Protein AF-A0A3B8XZY4-F1 (afdb_monomer)

Secondary structure (DSSP, 8-state):
-TTEEEEE-TTS-EEEEEE-HHHHHHHHHHHHHHHHHTS-SS-TTTTSTTHHHHHHHHHHHHHHS------HHHHHHHHHTT-

Sequence (83 aa):
MKGIQYIIDETGKKTAVVIDLKEWGQLWDEFYQNLLDRSPTNEDWIHRSPFREKLDQALAWNANNPAHLSDLESLESKLENHE

Mean predicted aligned error: 13.78 Å

pLDDT: mean 83.33, std 10.46, range [50.78, 96.19]

Foldseek 3Di:
DPQKDFDADPVRHTDDIGGDCVVCVVVVVVVVVVVVVPPPPDVVVCVDPPNVVVVVVVVVVCVVVPDDPDDPVNVVVVVVVVD

Radius of gyration: 23.43 Å; Cα contacts (8 Å, |Δi|>4): 37; chains: 1; bounding box: 37×46×54 Å

Structure (mmCIF, N/CA/C/O backbone):
data_AF-A0A3B8XZY4-F1
#
_entry.id   AF-A0A3B8XZY4-F1
#
loop_
_atom_site.group_PDB
_atom_site.id
_atom_site.type_symbol
_atom_site.label_atom_id
_atom_site.label_alt_id
_atom_site.label_comp_id
_atom_site.label_asym_id
_atom_site.label_entity_id
_atom_site.label_seq_id
_atom_site.pdbx_PDB_ins_code
_atom_site.Cartn_x
_atom_site.Cartn_y
_atom_site.Cartn_z
_atom_site.occupancy
_atom_site.B_iso_or_equiv
_atom_site.auth_seq_id
_atom_site.auth_comp_id
_atom_site.auth_asym_id
_atom_site.auth_atom_id
_atom_site.pdbx_PDB_model_num
ATOM 1 N N . MET A 1 1 ? -11.576 -1.863 22.186 1.00 61.44 1 MET A N 1
ATOM 2 C CA . MET A 1 1 ? -12.039 -1.454 20.843 1.00 61.44 1 MET A CA 1
ATOM 3 C C . MET A 1 1 ? -12.451 -2.711 20.108 1.00 61.44 1 MET A C 1
ATOM 5 O O . MET A 1 1 ? -11.687 -3.667 20.129 1.00 61.44 1 MET A O 1
ATOM 9 N N . LYS A 1 2 ? -13.670 -2.756 19.571 1.00 81.56 2 LYS A N 1
ATOM 10 C CA . LYS A 1 2 ? -14.139 -3.906 18.792 1.00 81.56 2 LYS A CA 1
ATOM 11 C C . LYS A 1 2 ? -13.483 -3.861 17.404 1.00 81.56 2 LYS A C 1
ATOM 13 O O . LYS A 1 2 ? -13.168 -2.776 16.919 1.00 81.56 2 LYS A O 1
ATOM 18 N N . GLY A 1 3 ? -13.148 -5.028 16.859 1.00 83.44 3 GLY A N 1
ATOM 19 C CA . GLY A 1 3 ? -12.557 -5.128 15.523 1.00 83.44 3 GLY A CA 1
ATOM 20 C C . GLY A 1 3 ? -11.109 -4.638 15.384 1.00 83.44 3 GLY A C 1
ATOM 21 O O . GLY A 1 3 ? -10.654 -4.498 14.259 1.00 83.44 3 GLY A O 1
ATOM 22 N N . ILE A 1 4 ? -10.368 -4.381 16.474 1.00 89.12 4 ILE A N 1
ATOM 23 C CA . ILE A 1 4 ? -8.948 -3.980 16.420 1.00 89.12 4 ILE A CA 1
ATOM 24 C C . ILE A 1 4 ? -8.113 -4.933 17.276 1.00 89.12 4 ILE A C 1
ATOM 26 O O . ILE A 1 4 ? -8.359 -5.069 18.476 1.00 89.12 4 ILE A O 1
ATOM 30 N N . GLN A 1 5 ? -7.106 -5.560 16.670 1.00 92.44 5 GLN A N 1
ATOM 31 C CA . GLN A 1 5 ? -6.146 -6.440 17.339 1.00 92.44 5 GLN A CA 1
ATOM 32 C C . GLN A 1 5 ? -4.722 -5.957 17.079 1.00 92.44 5 GLN A C 1
ATOM 34 O O . GLN A 1 5 ? -4.414 -5.480 15.992 1.00 92.44 5 GLN A O 1
ATOM 39 N N . TYR A 1 6 ? -3.842 -6.088 18.068 1.00 93.12 6 TYR A N 1
ATOM 40 C CA . TYR A 1 6 ? -2.440 -5.694 17.938 1.00 93.12 6 TYR A CA 1
ATOM 41 C C . TYR A 1 6 ? -1.544 -6.923 17.908 1.00 93.12 6 TYR A C 1
ATOM 43 O O . TYR A 1 6 ? -1.705 -7.829 18.722 1.00 93.12 6 TYR A O 1
ATOM 51 N N . ILE A 1 7 ? -0.571 -6.902 17.005 1.00 94.50 7 ILE A N 1
ATOM 52 C CA . ILE A 1 7 ? 0.561 -7.823 17.008 1.00 94.50 7 ILE A CA 1
ATOM 53 C C . ILE A 1 7 ? 1.647 -7.175 17.863 1.00 94.50 7 ILE A C 1
ATOM 55 O O . ILE A 1 7 ? 1.948 -5.987 17.702 1.00 94.50 7 ILE A O 1
ATOM 59 N N . ILE A 1 8 ? 2.176 -7.937 18.815 1.00 96.19 8 ILE A N 1
ATOM 60 C CA . ILE A 1 8 ? 3.136 -7.466 19.813 1.00 96.19 8 ILE A CA 1
ATOM 61 C C . ILE A 1 8 ? 4.426 -8.275 19.673 1.00 96.19 8 ILE A C 1
ATOM 63 O O . ILE A 1 8 ? 4.368 -9.482 19.448 1.00 96.19 8 ILE A O 1
ATOM 67 N N . ASP A 1 9 ? 5.571 -7.600 19.758 1.00 94.25 9 ASP A N 1
ATOM 68 C CA . ASP A 1 9 ? 6.883 -8.244 19.763 1.00 94.25 9 ASP A CA 1
ATOM 69 C C . ASP A 1 9 ? 7.251 -8.840 21.131 1.00 94.25 9 ASP A C 1
ATOM 71 O O . ASP A 1 9 ? 6.537 -8.706 22.125 1.00 94.25 9 ASP A O 1
ATOM 75 N N . GLU A 1 10 ? 8.410 -9.490 21.185 1.00 95.00 10 GLU A N 1
ATOM 76 C CA . GLU A 1 10 ? 8.933 -10.153 22.383 1.00 95.00 10 GLU A CA 1
ATOM 77 C C . GLU A 1 10 ? 9.196 -9.189 23.553 1.00 95.00 10 GLU A C 1
ATOM 79 O O . GLU A 1 10 ? 9.239 -9.609 24.707 1.00 95.00 10 GLU A O 1
ATOM 84 N N . THR A 1 11 ? 9.336 -7.888 23.279 1.00 95.06 11 THR A N 1
ATOM 85 C CA . THR A 1 11 ? 9.549 -6.845 24.295 1.00 95.06 11 THR A CA 1
ATOM 86 C C . THR A 1 11 ? 8.242 -6.238 24.807 1.00 95.06 11 THR A C 1
ATOM 88 O O . THR A 1 11 ? 8.258 -5.366 25.676 1.00 95.06 11 THR A O 1
ATOM 91 N N . GLY A 1 12 ? 7.096 -6.684 24.283 1.00 92.69 12 GLY A N 1
ATOM 92 C CA . GLY A 1 12 ? 5.789 -6.133 24.622 1.00 92.69 12 GLY A CA 1
ATOM 93 C C . GLY A 1 12 ? 5.408 -4.894 23.804 1.00 92.69 12 GLY A C 1
ATOM 94 O O . GLY A 1 12 ? 4.406 -4.241 24.112 1.00 92.69 12 GLY A O 1
ATOM 95 N N . LYS A 1 13 ? 6.163 -4.551 22.751 1.00 94.81 13 LYS A N 1
ATOM 96 C CA . LYS A 1 13 ? 5.885 -3.388 21.903 1.00 94.81 13 LYS A CA 1
ATOM 97 C C . LYS A 1 13 ? 4.979 -3.776 20.734 1.00 94.81 13 LYS A C 1
ATOM 99 O O . LYS A 1 13 ? 5.177 -4.777 20.056 1.00 94.81 13 LYS A O 1
ATOM 104 N N . LYS A 1 14 ? 3.954 -2.957 20.484 1.00 95.38 14 LYS A N 1
ATOM 105 C CA . LYS A 1 14 ? 3.014 -3.141 19.368 1.00 95.38 14 LYS A CA 1
ATOM 106 C C . LYS A 1 14 ? 3.723 -2.851 18.044 1.00 95.38 14 LYS A C 1
ATOM 108 O O . LYS A 1 14 ? 4.196 -1.732 17.848 1.00 95.38 14 LYS A O 1
ATOM 113 N N . THR A 1 15 ? 3.777 -3.831 17.152 1.00 94.75 15 THR A N 1
ATOM 114 C CA . THR A 1 15 ? 4.482 -3.738 15.863 1.00 94.75 15 THR A CA 1
ATOM 115 C C . THR A 1 15 ? 3.539 -3.635 14.676 1.00 94.75 15 THR A C 1
ATOM 117 O O . THR A 1 15 ? 3.872 -2.982 13.691 1.00 94.75 15 THR A O 1
ATOM 120 N N . ALA A 1 16 ? 2.350 -4.225 14.772 1.00 92.88 16 ALA A N 1
ATOM 121 C CA . ALA A 1 16 ? 1.339 -4.154 13.726 1.00 92.88 16 ALA A CA 1
ATOM 122 C C . ALA A 1 16 ? -0.078 -4.191 14.311 1.00 92.88 16 ALA A C 1
ATOM 124 O O . ALA A 1 16 ? -0.285 -4.474 15.496 1.00 92.88 16 ALA A O 1
ATOM 125 N N . VAL A 1 17 ? -1.061 -3.875 13.470 1.00 92.19 17 VAL A N 1
ATOM 126 C CA . VAL A 1 17 ? -2.482 -3.860 13.820 1.00 92.19 17 VAL A CA 1
ATOM 127 C C . VAL A 1 17 ? -3.280 -4.605 12.754 1.00 92.19 17 VAL A C 1
ATOM 129 O O . VAL A 1 17 ? -3.046 -4.435 11.562 1.00 92.19 17 VAL A O 1
ATOM 132 N N . VAL A 1 18 ? -4.220 -5.433 13.196 1.00 91.88 18 VAL A N 1
ATOM 133 C CA . VAL A 1 18 ? -5.227 -6.085 12.358 1.00 91.88 18 VAL A CA 1
ATOM 134 C C . VAL A 1 18 ? -6.558 -5.404 12.644 1.00 91.88 18 VAL A C 1
ATOM 136 O O . VAL A 1 18 ? -6.965 -5.305 13.805 1.00 91.88 18 VAL A O 1
ATOM 139 N N . ILE A 1 19 ? -7.220 -4.923 11.595 1.00 91.44 19 ILE A N 1
ATOM 140 C CA . ILE A 1 19 ? -8.501 -4.219 11.688 1.00 91.44 19 ILE A CA 1
ATOM 141 C C . ILE A 1 19 ? -9.599 -4.991 10.951 1.00 91.44 19 ILE A C 1
ATOM 143 O O . ILE A 1 19 ? -9.364 -5.560 9.886 1.00 91.44 19 ILE A O 1
ATOM 147 N N . ASP A 1 20 ? -10.803 -5.010 11.516 1.00 93.25 20 ASP A N 1
ATOM 148 C CA . ASP A 1 20 ? -12.003 -5.523 10.858 1.00 93.25 20 ASP A CA 1
ATOM 149 C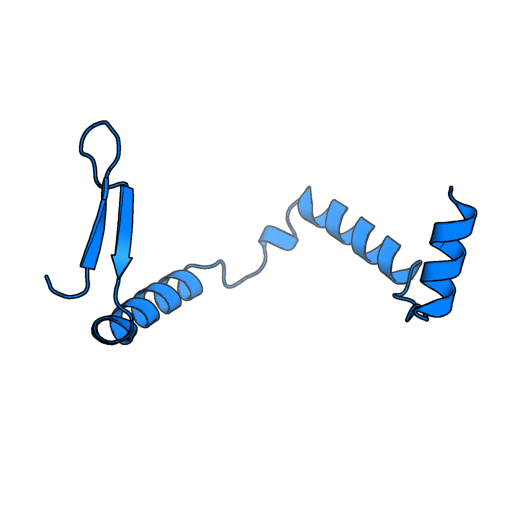 C . ASP A 1 20 ? -12.527 -4.477 9.872 1.00 93.25 20 ASP A C 1
ATOM 151 O O . ASP A 1 20 ? -13.062 -3.441 10.268 1.00 93.25 20 ASP A O 1
ATOM 155 N N . LEU A 1 21 ? -12.397 -4.756 8.576 1.00 91.06 21 LEU A N 1
ATOM 156 C CA . LEU A 1 21 ? -12.829 -3.845 7.518 1.00 91.06 21 LEU A CA 1
ATOM 157 C C . LEU A 1 21 ? -14.354 -3.670 7.446 1.00 91.06 21 LEU A C 1
ATOM 159 O O . LEU A 1 21 ? -14.808 -2.688 6.866 1.00 91.06 21 LEU A O 1
ATOM 163 N N . LYS A 1 22 ? -15.163 -4.550 8.056 1.00 92.75 22 LYS A N 1
ATOM 164 C CA . LYS A 1 22 ? -16.614 -4.315 8.164 1.00 92.75 22 LYS A CA 1
ATOM 165 C C . LYS A 1 22 ? -16.933 -3.151 9.097 1.00 92.75 22 LYS A C 1
ATOM 167 O O . LYS A 1 22 ? -17.907 -2.444 8.869 1.00 92.75 22 LYS A O 1
ATOM 172 N N . GLU A 1 23 ? -16.133 -2.977 10.148 1.00 91.50 23 GLU A N 1
ATOM 173 C CA . GLU A 1 23 ? -16.297 -1.890 11.119 1.00 91.50 23 GLU A CA 1
ATOM 174 C C . GLU A 1 23 ? -15.446 -0.663 10.746 1.00 91.50 23 GLU A C 1
ATOM 176 O O . GLU A 1 23 ? -15.870 0.466 10.976 1.00 91.50 23 GLU A O 1
ATOM 181 N N . TRP A 1 24 ? -14.272 -0.872 10.139 1.00 92.88 24 TRP A N 1
ATOM 182 C CA . TRP A 1 24 ? -13.237 0.157 9.963 1.00 92.88 24 TRP A CA 1
ATOM 183 C C . TRP A 1 24 ? -12.811 0.399 8.508 1.00 92.88 24 TRP A C 1
ATOM 185 O O . TRP A 1 24 ? -11.814 1.077 8.271 1.00 92.88 24 TRP A O 1
ATOM 195 N N . GLY A 1 25 ? -13.549 -0.125 7.525 1.00 91.00 25 GLY A N 1
ATOM 196 C CA . GLY A 1 25 ? -13.211 -0.004 6.101 1.00 91.00 25 GLY A CA 1
ATOM 197 C C . GLY A 1 25 ? -13.049 1.441 5.621 1.00 91.00 25 GLY A C 1
ATOM 198 O O . GLY A 1 25 ? -12.079 1.745 4.941 1.00 91.00 25 GLY A O 1
ATOM 199 N N . GLN A 1 26 ? -13.914 2.359 6.065 1.00 92.94 26 GLN A N 1
ATOM 200 C CA . GLN A 1 26 ? -13.794 3.779 5.710 1.00 92.94 26 GLN A CA 1
ATOM 201 C C . GLN A 1 26 ? -12.469 4.389 6.198 1.00 92.94 26 GLN A C 1
ATOM 203 O O . GLN A 1 26 ? -11.807 5.117 5.465 1.00 92.94 26 GLN A O 1
ATOM 208 N N . LEU A 1 27 ? -12.060 4.068 7.428 1.00 90.25 27 LEU A N 1
ATOM 209 C CA . LEU A 1 27 ? -10.800 4.558 7.984 1.00 90.25 27 LEU A CA 1
ATOM 210 C C . LEU A 1 27 ? -9.599 3.980 7.218 1.00 90.25 27 LEU A C 1
ATOM 212 O O . LEU A 1 27 ? -8.608 4.672 6.994 1.00 90.25 27 LEU A O 1
ATOM 216 N N . TRP A 1 28 ? -9.689 2.715 6.801 1.00 91.38 28 TRP A N 1
ATOM 217 C CA . TRP A 1 28 ? -8.689 2.105 5.928 1.00 91.38 28 TRP A CA 1
ATOM 218 C C . TRP A 1 28 ? -8.580 2.829 4.581 1.00 91.38 28 TRP A C 1
ATOM 220 O O . TRP A 1 28 ? -7.468 3.144 4.158 1.00 91.38 28 TRP A O 1
ATOM 230 N N . ASP A 1 29 ? -9.708 3.149 3.947 1.00 91.88 29 ASP A N 1
ATOM 231 C CA . ASP A 1 29 ? -9.724 3.883 2.680 1.00 91.88 29 ASP A CA 1
ATOM 232 C C . ASP A 1 29 ? -9.095 5.273 2.826 1.00 91.88 29 ASP A C 1
ATOM 234 O O . ASP A 1 29 ? -8.294 5.679 1.986 1.00 91.88 29 ASP A O 1
ATOM 238 N N . GLU A 1 30 ? -9.369 5.983 3.924 1.00 91.94 30 GLU A N 1
ATOM 239 C CA . GLU A 1 30 ? -8.722 7.265 4.223 1.00 91.94 30 GLU A CA 1
ATOM 240 C C . GLU A 1 30 ? -7.198 7.120 4.356 1.00 91.94 30 GLU A C 1
ATOM 242 O O . GLU A 1 30 ? -6.450 7.923 3.791 1.00 91.94 30 GLU A O 1
ATOM 247 N N . PHE A 1 31 ? -6.704 6.087 5.049 1.00 88.38 31 PHE A N 1
ATOM 248 C CA . PHE A 1 31 ? -5.263 5.818 5.119 1.00 88.38 31 PHE A CA 1
ATOM 249 C C . PHE A 1 31 ? -4.669 5.510 3.745 1.00 88.38 31 PHE A C 1
ATOM 251 O O . PHE A 1 31 ? -3.611 6.041 3.404 1.00 88.38 31 PHE A O 1
ATOM 258 N N . TYR A 1 32 ? -5.346 4.682 2.953 1.00 87.00 32 TYR A N 1
ATOM 259 C CA . TYR A 1 32 ? -4.897 4.301 1.620 1.00 87.00 32 TYR A CA 1
ATOM 260 C C . TYR A 1 32 ? -4.815 5.509 0.679 1.00 87.00 32 TYR A C 1
ATOM 262 O O . TYR A 1 32 ? -3.788 5.715 0.035 1.00 87.00 32 TYR A O 1
ATOM 270 N N . GLN A 1 33 ? -5.841 6.363 0.664 1.00 87.25 33 GLN A N 1
ATOM 271 C CA . GLN A 1 33 ? -5.840 7.599 -0.124 1.00 87.25 33 GLN A CA 1
ATOM 272 C C . GLN A 1 33 ? -4.709 8.545 0.300 1.00 87.25 33 GLN A C 1
ATOM 274 O O . GLN A 1 33 ? -3.997 9.067 -0.550 1.00 87.25 33 GLN A O 1
ATOM 279 N N . ASN A 1 34 ? -4.468 8.709 1.605 1.00 86.38 34 ASN A N 1
ATOM 280 C CA . ASN A 1 34 ? -3.350 9.521 2.097 1.00 86.38 34 ASN A CA 1
ATOM 281 C C . ASN A 1 34 ? -1.977 8.959 1.693 1.00 86.38 34 ASN A C 1
ATOM 283 O O . ASN A 1 34 ? -1.037 9.722 1.466 1.00 86.38 34 ASN A O 1
ATOM 287 N N . LEU A 1 35 ? -1.830 7.634 1.629 1.00 83.94 35 LEU A N 1
ATOM 288 C CA . LEU A 1 35 ? -0.600 7.003 1.147 1.00 83.94 35 LEU A CA 1
ATOM 289 C C . LEU A 1 35 ? -0.410 7.215 -0.357 1.00 83.94 35 LEU A C 1
ATOM 291 O O . LEU A 1 35 ? 0.714 7.467 -0.788 1.00 83.94 35 LEU A O 1
ATOM 295 N N . LEU A 1 36 ? -1.485 7.149 -1.142 1.00 81.00 36 LEU A N 1
ATOM 296 C CA . LEU A 1 36 ? -1.454 7.445 -2.574 1.00 81.00 36 LEU A CA 1
ATOM 297 C C . LEU A 1 36 ? -1.120 8.913 -2.853 1.00 81.00 36 LEU A C 1
ATOM 299 O O . LEU A 1 36 ? -0.267 9.182 -3.687 1.00 81.00 36 LEU A O 1
ATOM 303 N N . ASP A 1 37 ? -1.718 9.853 -2.124 1.00 77.88 37 ASP A N 1
ATOM 304 C CA . ASP A 1 37 ? -1.454 11.290 -2.292 1.00 77.88 37 ASP A CA 1
ATOM 305 C C . ASP A 1 37 ? 0.001 11.659 -1.949 1.00 77.88 37 ASP A C 1
ATOM 307 O O . ASP A 1 37 ? 0.620 12.523 -2.566 1.00 77.88 37 ASP A O 1
ATOM 311 N N . ARG A 1 38 ? 0.592 10.941 -0.987 1.00 69.38 38 ARG A N 1
ATOM 312 C CA . ARG A 1 38 ? 2.017 11.058 -0.635 1.00 69.38 38 ARG A CA 1
ATOM 313 C C . ARG A 1 38 ? 2.937 10.212 -1.502 1.00 69.38 38 ARG A C 1
ATOM 315 O O . ARG A 1 38 ? 4.158 10.356 -1.398 1.00 69.38 38 ARG A O 1
ATOM 322 N N . SER A 1 39 ? 2.387 9.310 -2.309 1.00 64.81 39 SER A N 1
ATOM 323 C CA . SER A 1 39 ? 3.185 8.620 -3.310 1.00 64.81 39 SER A CA 1
ATOM 324 C C . SER A 1 39 ? 3.657 9.677 -4.299 1.00 64.81 39 SER A C 1
ATOM 326 O O . SER A 1 39 ? 2.895 10.593 -4.605 1.00 64.81 39 SER A O 1
ATOM 328 N N . PRO A 1 40 ? 4.917 9.619 -4.759 1.00 66.69 40 PRO A N 1
ATOM 329 C CA . PRO A 1 40 ? 5.417 10.604 -5.700 1.00 66.69 40 PRO A CA 1
ATOM 330 C C . PRO A 1 40 ? 4.504 10.595 -6.928 1.00 66.69 40 PRO A C 1
ATOM 332 O O . PRO A 1 40 ? 4.538 9.666 -7.729 1.00 66.69 40 PRO A O 1
ATOM 335 N N . THR A 1 41 ? 3.659 11.626 -7.031 1.00 63.91 41 THR A N 1
ATOM 336 C CA . THR A 1 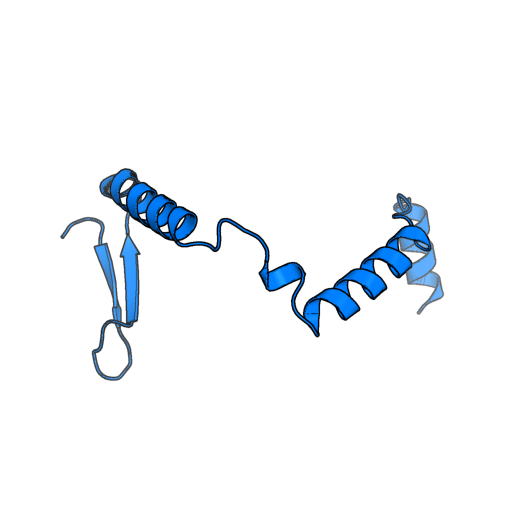41 ? 2.658 11.791 -8.096 1.00 63.91 41 THR A CA 1
ATOM 337 C C . THR A 1 41 ? 3.331 11.822 -9.462 1.00 63.91 41 THR A C 1
ATOM 339 O O . THR A 1 41 ? 2.723 11.509 -10.479 1.00 63.91 41 THR A O 1
ATOM 342 N N . ASN A 1 42 ? 4.607 12.204 -9.462 1.00 69.06 42 ASN A N 1
ATOM 343 C CA . ASN A 1 42 ? 5.481 12.151 -10.602 1.00 69.06 42 ASN A CA 1
ATOM 344 C C . ASN A 1 42 ? 6.457 10.987 -10.433 1.00 69.06 42 ASN A C 1
ATOM 346 O O . ASN A 1 42 ? 7.220 10.922 -9.463 1.00 69.06 42 ASN A O 1
ATOM 350 N N . GLU A 1 43 ? 6.476 10.090 -11.410 1.00 71.50 43 GLU A N 1
ATOM 351 C CA . GLU A 1 43 ? 7.405 8.967 -11.500 1.00 71.50 43 GLU A CA 1
ATOM 352 C C . GLU A 1 43 ? 8.841 9.431 -11.826 1.00 71.50 43 GLU A C 1
ATOM 354 O O . GLU A 1 43 ? 9.609 8.732 -12.474 1.00 71.50 43 GLU A O 1
ATOM 359 N N . ASP A 1 44 ? 9.264 10.600 -11.334 1.00 74.44 44 ASP A N 1
ATOM 360 C CA . ASP A 1 44 ? 10.601 11.168 -11.538 1.00 74.44 44 ASP A CA 1
ATOM 361 C C . ASP A 1 44 ? 11.711 10.205 -11.117 1.00 74.44 44 ASP A C 1
ATOM 363 O O . ASP A 1 44 ? 12.829 10.261 -11.626 1.00 74.44 44 ASP A O 1
ATOM 367 N N . TRP A 1 45 ? 11.412 9.315 -10.167 1.00 77.12 45 TRP A N 1
ATOM 368 C CA . TRP A 1 45 ? 12.317 8.262 -9.727 1.00 77.12 45 TRP A CA 1
ATOM 369 C C . TRP A 1 45 ? 12.652 7.263 -10.846 1.00 77.12 45 TRP A C 1
ATOM 371 O O . TRP A 1 45 ? 13.769 6.749 -10.858 1.00 77.12 45 TRP A O 1
ATOM 381 N N . ILE A 1 46 ? 11.755 7.056 -11.816 1.00 76.38 46 ILE A N 1
ATOM 382 C CA . ILE A 1 46 ? 11.980 6.209 -12.996 1.00 76.38 46 ILE A CA 1
ATOM 383 C C . ILE A 1 46 ? 13.082 6.790 -13.886 1.00 76.38 46 ILE A C 1
ATOM 385 O O . ILE A 1 46 ? 13.870 6.056 -14.481 1.00 76.38 46 ILE A O 1
ATOM 389 N N . HIS A 1 47 ? 13.194 8.117 -13.935 1.00 77.62 47 HIS A N 1
ATOM 390 C CA . HIS A 1 47 ? 14.221 8.805 -14.714 1.00 77.62 47 HIS A CA 1
ATOM 391 C C . HIS A 1 47 ? 15.577 8.896 -13.999 1.00 77.62 47 HIS A C 1
ATOM 393 O O . HIS A 1 47 ? 16.556 9.346 -14.602 1.00 77.62 47 HIS A O 1
ATOM 399 N N . ARG A 1 48 ? 15.676 8.455 -12.737 1.00 82.38 48 ARG A N 1
ATOM 400 C CA . ARG A 1 48 ? 16.932 8.472 -11.975 1.00 82.38 48 ARG A CA 1
ATOM 401 C C . ARG A 1 48 ? 17.816 7.283 -12.362 1.00 82.38 48 ARG A C 1
ATOM 403 O O . ARG A 1 48 ? 17.363 6.142 -12.443 1.00 82.38 48 ARG A O 1
ATOM 410 N N . SER A 1 49 ? 19.108 7.536 -12.564 1.00 74.50 49 SER A N 1
ATOM 411 C CA . SER A 1 49 ? 20.120 6.469 -12.636 1.00 74.50 49 SER A CA 1
ATOM 412 C C . SER A 1 49 ? 20.307 5.850 -11.233 1.00 74.50 49 SER A C 1
ATOM 414 O O . SER A 1 49 ? 20.204 6.580 -10.241 1.00 74.50 49 SER A O 1
ATOM 416 N N . PRO A 1 50 ? 20.513 4.522 -11.100 1.00 82.06 50 PRO A N 1
ATOM 417 C CA . PRO A 1 50 ? 20.722 3.532 -12.166 1.00 82.06 50 PRO A CA 1
ATOM 418 C C . PRO A 1 50 ? 19.432 2.862 -12.664 1.00 82.06 50 PRO A C 1
ATOM 420 O O . PRO A 1 50 ? 19.487 1.944 -13.480 1.00 82.06 50 PRO A O 1
ATOM 423 N N . PHE A 1 51 ? 18.263 3.264 -12.157 1.00 86.06 51 PHE A N 1
ATOM 424 C CA . PHE A 1 51 ? 17.002 2.602 -12.490 1.00 86.06 51 PHE A CA 1
ATOM 425 C C . PHE A 1 51 ? 16.640 2.767 -13.968 1.00 86.06 51 PHE A C 1
ATOM 427 O O . PHE A 1 51 ? 16.308 1.780 -14.622 1.00 86.06 51 PHE A O 1
ATOM 434 N N . ARG A 1 52 ? 16.805 3.977 -14.515 1.00 86.56 52 ARG A N 1
ATOM 435 C CA . ARG A 1 52 ? 16.583 4.257 -15.939 1.00 86.56 52 ARG A CA 1
ATOM 436 C C . ARG A 1 52 ? 17.364 3.314 -16.860 1.00 86.56 52 ARG A C 1
ATOM 438 O O . ARG A 1 52 ? 16.796 2.774 -17.796 1.00 86.56 52 ARG A O 1
ATOM 445 N N . GLU A 1 53 ? 18.641 3.073 -16.571 1.00 90.06 53 GLU A N 1
ATOM 446 C CA . GLU A 1 53 ? 19.495 2.198 -17.389 1.00 90.06 53 GLU A CA 1
ATOM 447 C C . GLU A 1 53 ? 18.992 0.750 -17.391 1.00 90.06 53 GLU A C 1
ATOM 449 O O . GLU A 1 53 ? 18.989 0.090 -18.429 1.00 90.06 53 GLU A O 1
ATOM 454 N N . LYS A 1 54 ? 18.526 0.257 -16.236 1.00 90.06 54 LYS A N 1
ATOM 455 C CA . LYS A 1 54 ? 17.904 -1.070 -16.138 1.00 90.06 54 LYS A CA 1
ATOM 456 C C . LYS A 1 54 ? 16.584 -1.134 -16.899 1.00 90.06 54 LYS A C 1
ATOM 458 O O . LYS A 1 54 ? 16.309 -2.143 -17.543 1.00 90.06 54 LYS A O 1
ATOM 463 N N . LEU A 1 55 ? 15.781 -0.073 -16.831 1.00 89.31 55 LEU A N 1
ATOM 464 C CA . LEU A 1 55 ? 14.524 0.013 -17.565 1.00 89.31 55 LEU A CA 1
ATOM 465 C C . LEU A 1 55 ? 14.766 0.009 -19.080 1.00 89.31 55 LEU A C 1
ATOM 467 O O . LEU A 1 55 ? 14.133 -0.770 -19.786 1.00 89.31 55 LEU A O 1
ATOM 471 N N . ASP A 1 56 ? 15.726 0.795 -19.569 1.00 91.00 56 ASP A N 1
ATOM 472 C CA . ASP A 1 56 ? 16.097 0.840 -20.988 1.00 91.00 56 ASP A CA 1
AT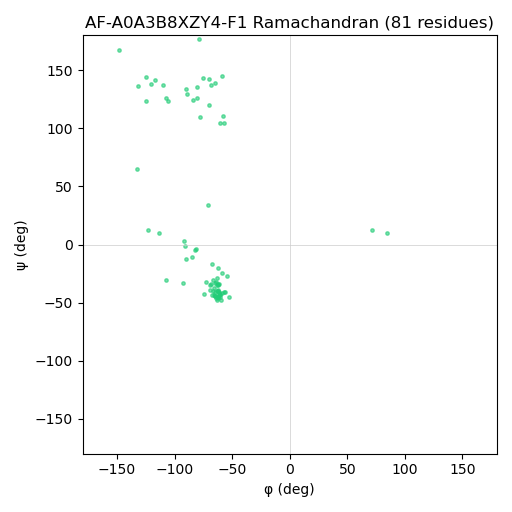OM 473 C C . ASP A 1 56 ? 16.557 -0.545 -21.490 1.00 91.00 56 ASP A C 1
ATOM 475 O O . ASP A 1 56 ? 16.137 -0.996 -22.558 1.00 91.00 56 ASP A O 1
ATOM 479 N N . GLN A 1 57 ? 17.353 -1.270 -20.692 1.00 92.56 57 GLN A N 1
ATOM 480 C CA . GLN A 1 57 ? 17.759 -2.649 -21.001 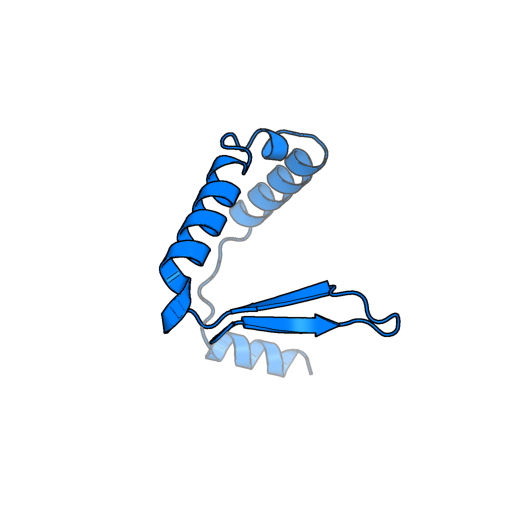1.00 92.56 57 GLN A CA 1
ATOM 481 C C . GLN A 1 57 ? 16.564 -3.609 -21.065 1.00 92.56 57 GLN A C 1
ATOM 483 O O . GLN A 1 57 ? 16.466 -4.408 -21.997 1.00 92.56 57 GLN A O 1
ATOM 488 N N . ALA A 1 58 ? 15.644 -3.529 -20.099 1.00 90.00 58 ALA A N 1
ATOM 489 C CA . ALA A 1 58 ? 14.461 -4.384 -20.056 1.00 90.00 58 ALA A CA 1
ATOM 490 C C . ALA A 1 58 ? 13.518 -4.123 -21.243 1.00 90.00 58 ALA A C 1
ATOM 492 O O . ALA A 1 58 ? 13.013 -5.068 -21.850 1.00 90.00 58 ALA A O 1
ATOM 493 N N . LEU A 1 59 ? 13.320 -2.855 -21.616 1.00 90.06 59 LEU A N 1
ATOM 494 C CA . LEU A 1 59 ? 12.505 -2.471 -22.770 1.00 90.06 59 LEU A CA 1
ATOM 495 C C . LEU A 1 59 ? 13.124 -2.955 -24.086 1.00 90.06 59 LEU A C 1
ATOM 497 O O . LEU A 1 59 ? 12.417 -3.525 -24.918 1.00 90.06 59 LEU A O 1
ATOM 501 N N . ALA A 1 60 ? 14.439 -2.791 -24.256 1.00 92.94 60 ALA A N 1
ATOM 502 C CA . ALA A 1 60 ? 15.157 -3.305 -25.419 1.00 92.94 60 ALA A CA 1
ATOM 503 C C . ALA A 1 60 ? 15.080 -4.837 -25.507 1.00 92.94 60 ALA A C 1
ATOM 505 O O . ALA A 1 60 ? 14.902 -5.389 -26.593 1.00 92.94 60 ALA A O 1
ATOM 506 N N . TRP A 1 61 ? 15.175 -5.536 -24.373 1.00 92.75 61 TRP A N 1
ATOM 507 C CA . TRP A 1 61 ? 14.995 -6.983 -24.336 1.00 92.75 61 TRP A CA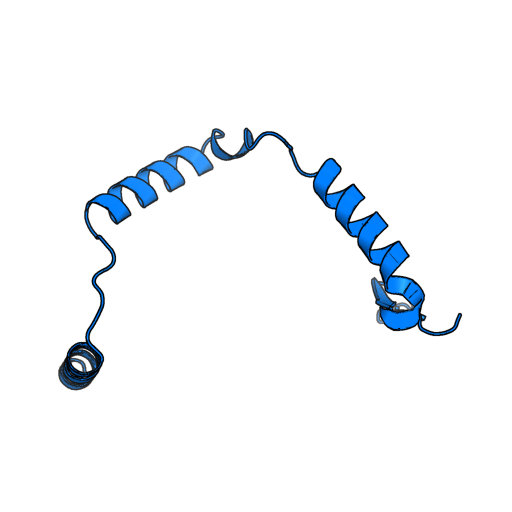 1
ATOM 508 C C . TRP A 1 61 ? 13.573 -7.379 -24.745 1.00 92.75 61 TRP A C 1
ATOM 510 O O . TRP A 1 61 ? 13.423 -8.217 -25.627 1.00 92.75 61 TRP A O 1
ATOM 520 N N . ASN A 1 62 ? 12.542 -6.738 -24.190 1.00 90.12 62 ASN A N 1
ATOM 521 C CA . ASN A 1 62 ? 11.142 -7.045 -24.492 1.00 90.12 62 ASN A CA 1
ATOM 522 C C . ASN A 1 62 ? 10.785 -6.801 -25.969 1.00 90.12 62 ASN A C 1
ATOM 524 O O . ASN A 1 62 ? 10.093 -7.607 -26.581 1.00 90.12 62 ASN A O 1
ATOM 528 N N . ALA A 1 63 ? 11.303 -5.727 -26.575 1.00 89.88 63 ALA A N 1
ATOM 529 C CA . ALA A 1 63 ? 11.099 -5.453 -27.999 1.00 89.88 63 ALA A CA 1
ATOM 530 C C . ALA A 1 63 ? 11.677 -6.558 -28.903 1.00 89.88 63 ALA A C 1
ATOM 532 O O . ALA A 1 63 ? 11.108 -6.865 -29.949 1.00 89.88 63 ALA A O 1
ATOM 533 N N . ASN A 1 64 ? 12.789 -7.168 -28.484 1.00 91.88 64 ASN A N 1
ATOM 534 C CA . ASN A 1 64 ? 13.447 -8.257 -29.207 1.00 91.88 64 ASN A CA 1
ATOM 535 C C . ASN A 1 64 ? 12.946 -9.655 -28.801 1.00 91.88 64 ASN A C 1
ATOM 537 O O . ASN A 1 64 ? 13.256 -10.629 -29.480 1.00 91.88 64 ASN A O 1
ATOM 541 N N . ASN A 1 65 ? 12.192 -9.762 -27.705 1.00 88.06 65 ASN A N 1
ATOM 542 C CA . ASN A 1 65 ? 11.663 -11.009 -27.153 1.00 88.06 65 ASN A CA 1
ATOM 543 C C . ASN A 1 65 ? 10.173 -10.822 -26.834 1.00 88.06 65 ASN A C 1
ATOM 545 O O . ASN A 1 65 ? 9.791 -10.830 -25.660 1.00 88.06 65 ASN A O 1
ATOM 549 N N . PRO A 1 66 ? 9.325 -10.599 -27.855 1.00 82.94 66 PRO A N 1
ATOM 550 C CA . PRO A 1 66 ? 7.902 -10.426 -27.627 1.00 82.94 66 PRO A CA 1
ATOM 551 C C . PRO A 1 66 ? 7.335 -11.665 -26.935 1.00 82.94 66 PRO A C 1
ATOM 553 O O . PRO A 1 66 ? 7.752 -12.795 -27.199 1.00 82.94 66 PRO A O 1
ATOM 556 N N . ALA A 1 67 ? 6.358 -11.453 -26.055 1.00 74.81 67 ALA A N 1
ATOM 557 C CA . ALA A 1 67 ? 5.652 -12.552 -25.423 1.00 74.81 67 ALA A CA 1
ATOM 558 C C . ALA A 1 67 ? 5.013 -1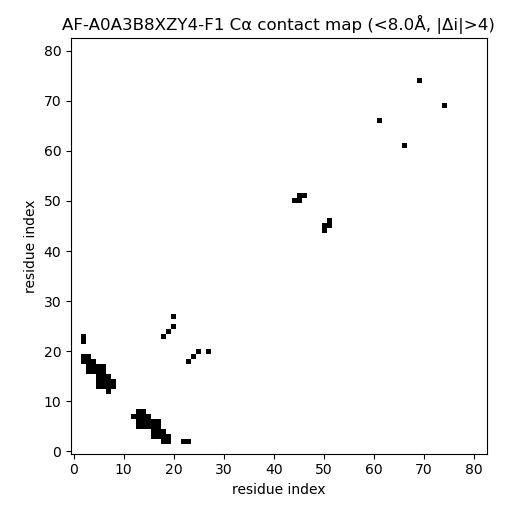3.430 -26.507 1.00 74.81 67 ALA A C 1
ATOM 560 O O . ALA A 1 67 ? 4.074 -13.025 -27.194 1.00 74.81 67 ALA A O 1
ATOM 561 N N . HIS A 1 68 ? 5.538 -14.639 -26.667 1.00 73.19 68 HIS A N 1
ATOM 562 C CA . HIS A 1 68 ? 4.913 -15.649 -27.495 1.00 73.19 68 HIS A CA 1
ATOM 563 C C . HIS A 1 68 ? 3.858 -16.352 -26.653 1.00 73.19 68 HIS A C 1
ATOM 565 O O . HIS A 1 68 ? 4.164 -16.872 -25.576 1.00 73.19 68 HIS A O 1
ATOM 571 N N . LEU A 1 69 ? 2.616 -16.369 -27.145 1.00 67.44 69 LEU A N 1
ATOM 572 C CA . LEU A 1 69 ? 1.588 -17.232 -26.582 1.00 67.44 69 LEU A CA 1
ATOM 573 C C . LEU A 1 69 ? 2.095 -18.664 -26.754 1.00 67.44 69 LEU A C 1
ATOM 575 O O . LEU A 1 69 ? 2.185 -19.167 -27.873 1.00 67.44 69 LEU A O 1
ATOM 579 N N . SER A 1 70 ? 2.548 -19.262 -25.660 1.00 68.75 70 SER A N 1
ATOM 580 C CA . SER A 1 70 ? 3.052 -20.625 -25.698 1.00 68.75 70 SER A CA 1
ATOM 581 C C . SER A 1 70 ? 1.853 -21.555 -25.676 1.00 68.75 70 SER A C 1
ATOM 583 O O . SER A 1 70 ? 0.994 -21.430 -24.805 1.00 68.75 70 SER A O 1
ATOM 585 N N . ASP A 1 71 ? 1.788 -22.453 -26.651 1.00 78.38 71 ASP A N 1
ATOM 586 C CA . ASP A 1 71 ? 0.841 -23.556 -26.611 1.00 78.38 71 ASP A CA 1
ATOM 587 C C . ASP A 1 71 ? 1.252 -24.522 -25.491 1.00 78.38 71 ASP A C 1
ATOM 589 O O . ASP A 1 71 ? 2.448 -24.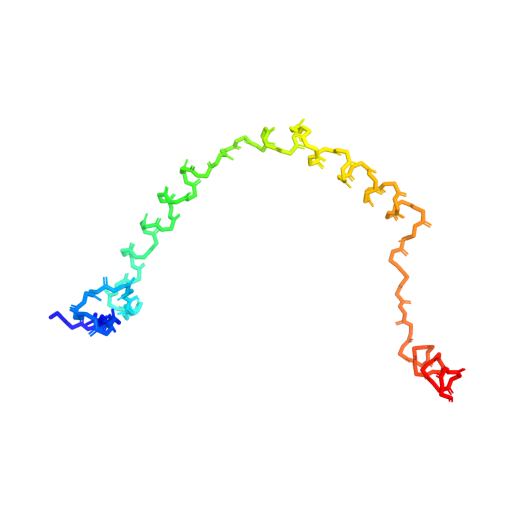788 -25.320 1.00 78.38 71 ASP A O 1
ATOM 593 N N . LEU A 1 72 ? 0.286 -25.013 -24.712 1.00 74.50 72 LEU A N 1
ATOM 594 C CA . LEU A 1 72 ? 0.548 -25.893 -23.565 1.00 74.50 72 LEU A CA 1
ATOM 595 C C . LEU A 1 72 ? 1.319 -27.143 -24.004 1.00 74.50 72 LEU A C 1
ATOM 597 O O . LEU A 1 72 ? 2.312 -27.501 -23.378 1.00 74.50 72 LEU A O 1
ATOM 601 N N . GLU A 1 73 ? 0.947 -27.706 -25.152 1.00 75.12 73 GLU A N 1
ATOM 602 C CA . GLU A 1 73 ? 1.592 -28.877 -25.755 1.00 75.12 73 GLU A CA 1
ATOM 603 C C . GLU A 1 73 ? 3.069 -28.603 -26.119 1.00 75.12 73 GLU A C 1
ATOM 605 O O . GLU A 1 73 ? 3.948 -29.451 -25.960 1.00 75.12 73 GLU A O 1
ATOM 610 N N . SER A 1 74 ? 3.389 -27.368 -26.528 1.00 71.06 74 SER A N 1
ATOM 611 C CA . SER A 1 74 ? 4.763 -26.942 -26.835 1.00 71.06 74 SER A CA 1
ATOM 612 C C . SER A 1 74 ? 5.630 -26.777 -25.581 1.00 71.06 74 SER A C 1
ATOM 614 O O . SER A 1 74 ? 6.841 -27.009 -25.627 1.00 71.06 74 SER A O 1
ATOM 616 N N . LEU A 1 75 ? 5.027 -26.368 -24.460 1.00 73.38 75 LEU A N 1
ATOM 617 C CA . LEU A 1 75 ? 5.716 -26.249 -23.173 1.00 73.38 75 LEU A CA 1
ATOM 618 C C . LEU A 1 75 ? 5.977 -27.617 -22.548 1.00 73.38 75 LEU A C 1
ATOM 620 O O . LEU A 1 75 ? 7.084 -27.847 -22.065 1.00 73.38 75 LEU A O 1
ATOM 624 N N . GLU A 1 76 ? 4.996 -28.517 -22.607 1.00 76.56 76 GLU A N 1
ATOM 625 C CA . GLU A 1 76 ? 5.131 -29.900 -22.139 1.00 76.56 76 GLU A CA 1
ATOM 626 C C . GLU A 1 76 ? 6.246 -30.625 -22.903 1.00 76.56 76 GLU A C 1
ATOM 628 O O . GLU A 1 76 ? 7.173 -31.148 -22.287 1.00 76.56 76 GLU A O 1
ATOM 633 N N . SER A 1 77 ? 6.269 -30.517 -24.237 1.00 74.25 77 SER A N 1
ATOM 634 C CA . SER A 1 77 ? 7.333 -31.117 -25.053 1.00 74.25 77 SER A CA 1
ATOM 635 C C . SER A 1 77 ? 8.726 -30.539 -24.760 1.00 74.25 77 SER A C 1
ATOM 637 O O . SER A 1 77 ? 9.7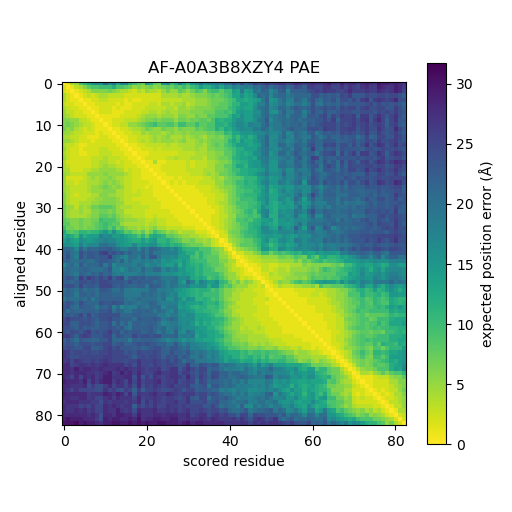28 -31.254 -24.804 1.00 74.25 77 SER A O 1
ATOM 639 N N . LYS A 1 78 ? 8.838 -29.241 -24.446 1.00 7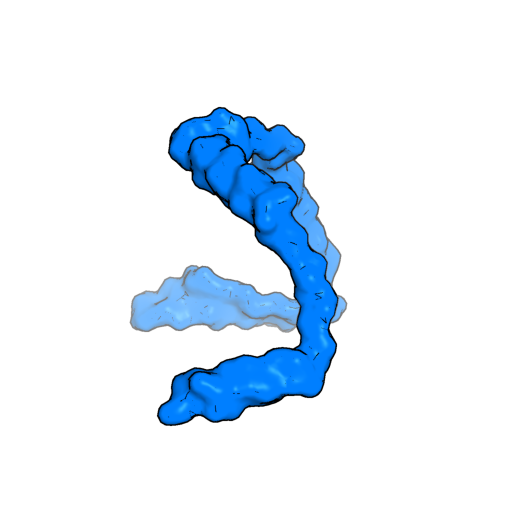6.31 78 LYS A N 1
ATOM 640 C CA . LYS A 1 78 ? 10.128 -28.652 -24.047 1.00 76.31 78 LYS A CA 1
ATOM 641 C C . LYS A 1 78 ? 10.593 -29.155 -22.684 1.00 76.31 78 LYS A C 1
ATOM 643 O O . LYS A 1 78 ? 11.795 -29.298 -22.500 1.00 76.31 78 LYS A O 1
ATOM 648 N N . LEU A 1 79 ? 9.675 -29.407 -21.754 1.00 77.12 79 LEU A N 1
ATOM 649 C CA . LEU A 1 79 ? 10.014 -29.926 -20.432 1.00 77.12 79 LEU A CA 1
ATOM 650 C C . LEU A 1 79 ? 10.559 -31.360 -20.526 1.00 77.12 79 LEU A C 1
ATOM 652 O O . LEU A 1 79 ? 11.592 -31.649 -19.934 1.00 77.12 79 LEU A O 1
ATOM 656 N N . GLU A 1 80 ? 9.922 -32.212 -21.335 1.00 71.88 80 GLU A N 1
ATOM 657 C CA . GLU A 1 80 ? 10.335 -33.610 -21.549 1.00 71.88 80 GLU A CA 1
ATOM 658 C C . GLU A 1 80 ? 11.690 -33.743 -22.261 1.00 71.88 80 GLU A C 1
ATOM 660 O O . GLU A 1 80 ? 12.432 -34.687 -22.018 1.00 71.88 80 GLU A O 1
ATOM 665 N N . ASN A 1 81 ? 12.045 -32.789 -23.126 1.00 67.00 81 ASN A N 1
ATOM 666 C CA . ASN A 1 81 ? 13.332 -32.786 -23.832 1.00 67.00 81 ASN A CA 1
ATOM 667 C C . ASN A 1 81 ? 14.505 -32.240 -22.990 1.00 67.00 81 ASN A C 1
ATOM 669 O O . ASN A 1 81 ? 15.638 -32.203 -23.474 1.00 67.00 81 ASN A O 1
ATOM 673 N N . HIS A 1 82 ? 14.238 -31.768 -21.769 1.00 57.09 82 HIS A N 1
ATOM 674 C CA . HIS A 1 82 ? 15.233 -31.215 -20.848 1.00 57.09 82 HIS A CA 1
ATOM 675 C C . HIS A 1 82 ? 15.439 -32.068 -19.575 1.00 57.09 82 HIS A C 1
ATOM 677 O O . HIS A 1 82 ? 16.150 -31.615 -18.673 1.00 57.09 82 HIS A O 1
ATOM 683 N N . GLU A 1 83 ? 14.882 -33.286 -19.527 1.00 50.78 83 GLU A N 1
ATOM 684 C CA . GLU A 1 83 ? 15.258 -34.364 -18.587 1.00 50.78 83 GLU A CA 1
ATOM 685 C C . GLU A 1 83 ? 16.300 -35.319 -19.197 1.00 50.78 83 GLU A C 1
ATOM 687 O O . GLU A 1 83 ? 17.187 -35.773 -18.435 1.00 50.78 83 GLU A O 1
#

Solvent-accessible surface area (backbone atoms only — not comparable to full-atom values): 5191 Å² total; per-residue (Å²): 117,87,58,59,46,73,44,61,48,97,87,72,47,76,77,48,75,50,70,37,56,91,84,40,38,70,63,50,51,54,54,50,52,54,51,54,72,68,35,72,89,61,68,61,69,56,72,34,82,71,53,31,61,54,48,53,50,51,51,56,49,42,75,78,53,62,89,70,88,73,52,69,70,60,53,54,55,53,54,67,76,72,115